Protein AF-A0A7V3ULQ0-F1 (afdb_monomer_lite)

Structure (mmCIF, N/CA/C/O backbone):
data_AF-A0A7V3ULQ0-F1
#
_entry.id   AF-A0A7V3ULQ0-F1
#
loop_
_atom_site.group_PDB
_atom_site.id
_atom_site.type_symbol
_atom_site.label_atom_id
_atom_site.label_alt_id
_atom_site.label_comp_id
_atom_site.label_asym_id
_atom_site.label_entity_id
_atom_site.label_seq_id
_atom_site.pdbx_PDB_ins_code
_atom_site.Cartn_x
_atom_site.Cartn_y
_atom_site.Cartn_z
_atom_site.occupancy
_atom_site.B_iso_or_equiv
_atom_site.auth_seq_id
_atom_site.auth_comp_id
_atom_site.auth_asym_id
_atom_site.auth_atom_id
_atom_site.pdbx_PDB_model_num
ATOM 1 N N . MET A 1 1 ? -22.396 -37.213 -26.597 1.00 70.00 1 MET A N 1
ATOM 2 C CA . MET A 1 1 ? -21.173 -36.827 -27.344 1.00 70.00 1 MET A CA 1
ATOM 3 C C . MET A 1 1 ? -21.006 -35.306 -27.493 1.00 70.00 1 MET A C 1
ATOM 5 O O . MET A 1 1 ? -19.914 -34.802 -27.279 1.00 70.00 1 MET A O 1
ATOM 9 N N . THR A 1 2 ? -22.071 -34.541 -27.754 1.00 86.88 2 THR A N 1
ATOM 10 C CA . THR A 1 2 ? -22.042 -33.071 -27.953 1.00 86.88 2 THR A CA 1
ATOM 11 C C . THR A 1 2 ? -21.558 -32.230 -26.757 1.00 86.88 2 THR A C 1
ATOM 13 O O . THR A 1 2 ? -20.916 -31.203 -26.966 1.00 86.88 2 THR A O 1
ATOM 16 N N . ARG A 1 3 ? -21.780 -32.658 -25.503 1.00 83.38 3 ARG A N 1
ATOM 17 C CA . ARG A 1 3 ? -21.328 -31.913 -24.302 1.00 83.38 3 ARG A CA 1
ATOM 18 C C . ARG A 1 3 ? -19.800 -31.800 -24.168 1.00 83.38 3 ARG A C 1
ATOM 20 O O . ARG A 1 3 ? -19.314 -30.768 -23.719 1.00 83.38 3 ARG A O 1
ATOM 27 N N . TRP A 1 4 ? -19.045 -32.816 -24.590 1.00 81.38 4 TRP A N 1
ATOM 28 C CA . TRP A 1 4 ? -17.578 -32.822 -24.478 1.00 81.38 4 TRP A CA 1
ATOM 29 C C . TRP A 1 4 ? -16.910 -31.843 -25.461 1.00 81.38 4 TRP A C 1
ATOM 31 O O . TRP A 1 4 ? -15.938 -31.175 -25.119 1.00 81.38 4 TRP A O 1
ATOM 41 N N . ILE A 1 5 ? -17.490 -31.674 -26.653 1.00 81.62 5 ILE A N 1
ATOM 42 C CA . ILE A 1 5 ? -16.985 -30.754 -27.685 1.00 81.62 5 ILE A CA 1
ATOM 43 C C . ILE A 1 5 ? -17.158 -29.287 -27.253 1.00 81.62 5 ILE A C 1
ATOM 45 O O . ILE A 1 5 ? -16.278 -28.458 -27.490 1.00 81.62 5 ILE A O 1
ATOM 49 N N . LEU A 1 6 ? -18.267 -28.959 -26.577 1.00 82.25 6 LEU A N 1
ATOM 50 C CA . LEU A 1 6 ? -18.514 -27.610 -26.054 1.00 82.25 6 LEU A CA 1
ATOM 51 C C . LEU A 1 6 ? -17.548 -27.240 -24.916 1.00 82.25 6 LEU A C 1
ATOM 53 O O . LEU A 1 6 ? -17.061 -26.109 -24.877 1.00 82.25 6 LEU A O 1
ATOM 57 N N . ALA A 1 7 ? -17.213 -28.192 -24.037 1.00 80.81 7 ALA A N 1
ATOM 58 C CA . ALA A 1 7 ? -16.252 -27.969 -22.957 1.00 80.81 7 ALA A CA 1
ATOM 59 C C . ALA A 1 7 ? -14.853 -27.621 -23.501 1.00 80.81 7 ALA A C 1
ATOM 61 O O . ALA A 1 7 ? -14.269 -26.618 -23.085 1.00 80.81 7 ALA A O 1
ATOM 62 N N . ILE A 1 8 ? -14.369 -28.369 -24.502 1.00 84.06 8 ILE A N 1
ATOM 63 C CA . ILE A 1 8 ? -13.069 -28.127 -25.152 1.00 84.06 8 ILE A CA 1
ATOM 64 C C . ILE A 1 8 ? -13.033 -26.752 -25.834 1.00 84.06 8 ILE A C 1
ATOM 66 O O . ILE A 1 8 ? -12.090 -25.989 -25.622 1.00 84.06 8 ILE A O 1
ATOM 70 N N . LYS A 1 9 ? -14.078 -26.388 -26.594 1.00 84.88 9 LYS A N 1
ATOM 71 C CA . LYS A 1 9 ? -14.150 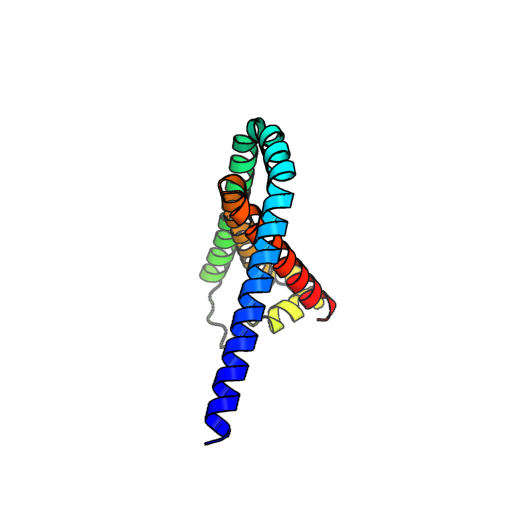-25.069 -27.248 1.00 84.88 9 LYS A CA 1
ATOM 72 C C . LYS A 1 9 ? -14.117 -23.924 -26.234 1.00 84.88 9 LYS A C 1
ATOM 74 O O . LYS A 1 9 ? -13.417 -22.940 -26.452 1.00 84.88 9 LYS A O 1
ATOM 79 N N . SER A 1 10 ? -14.825 -24.061 -25.110 1.00 84.00 10 SER A N 1
ATOM 80 C CA . SER A 1 10 ? -14.849 -23.025 -24.071 1.00 84.00 10 SER A CA 1
ATOM 81 C C . SER A 1 10 ? -13.490 -22.835 -23.381 1.00 84.00 10 SER A C 1
ATOM 83 O O . SER A 1 10 ? -13.095 -21.700 -23.118 1.00 84.00 10 SER A O 1
ATOM 85 N N . GLY A 1 11 ? -12.750 -23.923 -23.132 1.00 84.44 11 GLY A N 1
ATOM 86 C CA . GLY A 1 11 ? -11.399 -23.863 -22.572 1.00 84.44 11 GLY A CA 1
ATOM 87 C C . GLY A 1 11 ? -10.405 -23.227 -23.542 1.00 84.44 11 GLY A C 1
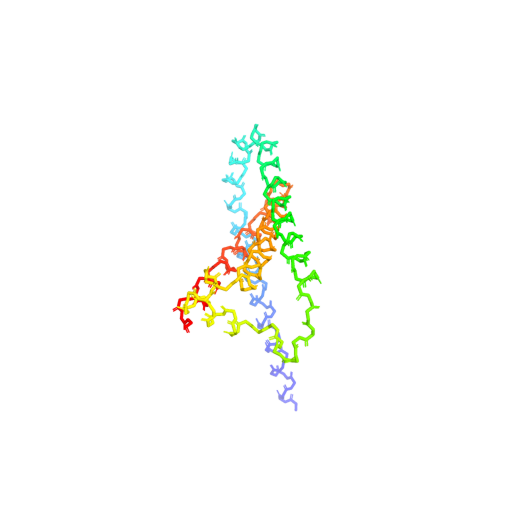ATOM 88 O O . GLY A 1 11 ? -9.623 -22.368 -23.144 1.00 84.44 11 GLY A O 1
ATOM 89 N N . PHE A 1 12 ? -10.498 -23.579 -24.828 1.00 89.62 12 PHE A N 1
ATOM 90 C CA . PHE A 1 12 ? -9.642 -23.016 -25.870 1.00 89.62 12 PHE A CA 1
ATOM 91 C C . PHE A 1 12 ? -9.841 -21.503 -26.029 1.00 89.62 12 PHE A C 1
ATOM 93 O O . PHE A 1 12 ? -8.866 -20.756 -26.038 1.00 89.62 12 PHE A O 1
ATOM 100 N N . ILE A 1 13 ? -11.093 -21.029 -26.062 1.00 89.12 13 ILE A N 1
ATOM 101 C CA . ILE A 1 13 ? -11.401 -19.592 -26.167 1.00 89.12 13 ILE A CA 1
ATOM 102 C C . ILE A 1 13 ? -10.833 -18.818 -24.969 1.00 89.12 13 ILE A C 1
ATOM 104 O O . ILE A 1 13 ? -10.182 -17.793 -25.160 1.00 89.12 13 ILE A O 1
ATOM 108 N N . LYS A 1 14 ? -11.013 -19.326 -23.742 1.00 86.25 14 LYS A N 1
ATOM 109 C CA . LYS A 1 14 ? -10.448 -18.700 -22.533 1.00 86.25 14 LYS A CA 1
ATOM 110 C C . LYS A 1 14 ? -8.918 -18.675 -22.559 1.00 86.25 14 LYS A C 1
ATOM 112 O O . LYS A 1 14 ? -8.325 -17.676 -22.162 1.00 86.25 14 LYS A O 1
ATOM 117 N N . GLY A 1 15 ? -8.286 -19.744 -23.049 1.00 89.12 15 GLY A N 1
ATOM 118 C CA . GLY A 1 15 ? -6.832 -19.824 -23.201 1.00 89.12 15 GLY A CA 1
ATOM 119 C C . GLY A 1 15 ? -6.287 -18.784 -24.182 1.00 89.12 15 GLY A C 1
ATOM 120 O O . GLY A 1 15 ? -5.353 -18.057 -23.851 1.00 89.12 15 GLY A O 1
ATOM 121 N N . VAL A 1 16 ? -6.915 -18.650 -25.354 1.00 92.19 16 VAL A N 1
ATOM 122 C CA . VAL A 1 16 ? -6.540 -17.634 -26.351 1.00 92.19 16 VAL A CA 1
ATOM 123 C C . VAL A 1 16 ? -6.741 -16.222 -25.795 1.00 92.19 16 VAL A C 1
ATOM 125 O O . VAL A 1 16 ? -5.848 -15.390 -25.924 1.00 92.19 16 VAL A O 1
ATOM 128 N N . GLN A 1 17 ? -7.857 -15.956 -25.106 1.00 86.12 17 GLN A N 1
ATOM 129 C CA . GLN A 1 17 ? -8.099 -14.658 -24.465 1.00 86.12 17 GLN A CA 1
ATOM 130 C C . GLN A 1 17 ? -7.023 -14.319 -23.425 1.00 86.12 17 GLN A C 1
ATOM 132 O O . GLN A 1 17 ? -6.465 -13.222 -23.461 1.00 86.12 17 GLN A O 1
ATOM 137 N N . ALA A 1 18 ? -6.676 -15.261 -22.545 1.00 84.56 18 ALA A N 1
ATOM 138 C CA . ALA A 1 18 ? -5.628 -15.057 -21.548 1.00 84.56 18 ALA A CA 1
ATOM 139 C C . ALA A 1 18 ? -4.267 -14.751 -22.198 1.00 84.56 18 ALA A C 1
ATOM 141 O O . ALA A 1 18 ? -3.577 -13.832 -21.762 1.00 84.56 18 ALA A O 1
ATOM 142 N N . LEU A 1 19 ? -3.916 -15.458 -23.279 1.00 89.44 19 LEU A N 1
ATOM 143 C CA . LEU A 1 19 ? -2.690 -15.206 -24.041 1.00 89.44 19 LEU A CA 1
ATOM 144 C C . LEU A 1 19 ? -2.691 -13.827 -24.709 1.00 89.44 19 LEU A C 1
ATOM 146 O O . LEU A 1 19 ? -1.689 -13.121 -24.637 1.00 89.44 19 LEU A O 1
ATOM 150 N N . THR A 1 20 ? -3.807 -13.409 -25.314 1.00 89.50 20 THR A N 1
ATOM 151 C CA . THR A 1 20 ? -3.904 -12.073 -25.926 1.00 89.50 20 THR A CA 1
ATOM 152 C C . THR A 1 20 ? -3.792 -10.955 -24.893 1.00 89.50 20 THR A C 1
ATOM 154 O O . THR A 1 20 ? -3.065 -9.992 -25.121 1.00 89.50 20 THR A O 1
ATOM 157 N N . LEU A 1 21 ? -4.439 -11.098 -23.732 1.00 84.38 21 LEU A N 1
ATOM 158 C CA . LEU A 1 21 ? -4.341 -10.123 -22.644 1.00 84.38 21 LEU A CA 1
ATOM 159 C C . LEU A 1 21 ? -2.919 -10.052 -22.089 1.00 84.38 21 LEU A C 1
ATOM 161 O O . LEU A 1 21 ? -2.412 -8.958 -21.857 1.00 84.38 21 LEU A O 1
ATOM 165 N N . LEU A 1 22 ? -2.259 -11.201 -21.932 1.00 85.25 22 LEU A N 1
ATOM 166 C CA . LEU A 1 22 ? -0.865 -11.257 -21.508 1.00 85.25 22 LEU A CA 1
ATOM 167 C C . LEU A 1 22 ? 0.058 -10.570 -22.525 1.00 85.25 22 LEU A C 1
ATOM 169 O O . LEU A 1 22 ? 0.906 -9.778 -22.130 1.00 85.25 22 LEU A O 1
ATOM 173 N N . ALA A 1 23 ? -0.122 -10.816 -23.824 1.00 88.00 23 ALA A N 1
ATOM 174 C CA . ALA A 1 23 ? 0.681 -10.185 -24.872 1.00 88.00 23 ALA A CA 1
ATOM 175 C C . ALA A 1 23 ? 0.495 -8.658 -24.915 1.00 88.00 23 ALA A C 1
ATOM 177 O O . ALA A 1 23 ? 1.477 -7.916 -24.988 1.00 88.00 23 ALA A O 1
ATOM 178 N N . VAL A 1 24 ? -0.749 -8.176 -24.812 1.00 88.50 24 VAL A N 1
ATOM 179 C CA . VAL A 1 24 ? -1.049 -6.737 -24.716 1.00 88.50 24 VAL A CA 1
ATOM 180 C C . VAL A 1 24 ? -0.420 -6.139 -23.459 1.00 88.50 24 VAL A C 1
ATOM 182 O O . VAL A 1 24 ? 0.215 -5.090 -23.537 1.00 88.50 24 VAL A O 1
ATOM 185 N N . PHE A 1 25 ? -0.531 -6.822 -22.316 1.00 82.94 25 PHE A N 1
ATOM 186 C CA . PHE A 1 25 ? 0.080 -6.383 -21.064 1.00 82.94 25 PHE A CA 1
ATOM 187 C C . PHE A 1 25 ? 1.605 -6.274 -21.182 1.00 82.94 25 PHE A C 1
ATOM 189 O O . PHE A 1 25 ? 2.169 -5.242 -20.831 1.00 82.94 25 PHE A O 1
ATOM 196 N N . LEU A 1 26 ? 2.274 -7.287 -21.738 1.00 82.69 26 LEU A N 1
ATOM 197 C CA . LEU A 1 26 ? 3.724 -7.263 -21.951 1.00 82.69 26 LEU A CA 1
ATOM 198 C C . LEU A 1 26 ? 4.147 -6.152 -22.919 1.00 82.69 26 LEU A C 1
ATOM 200 O O . LEU A 1 26 ? 5.159 -5.495 -22.690 1.00 82.69 26 LEU A O 1
ATOM 204 N N . THR A 1 27 ? 3.348 -5.891 -23.956 1.00 84.56 27 THR A N 1
ATOM 205 C CA . THR A 1 27 ? 3.607 -4.799 -24.905 1.00 84.56 27 THR A CA 1
ATOM 206 C C . THR A 1 27 ? 3.490 -3.439 -24.213 1.00 84.56 27 THR A C 1
ATOM 208 O O . THR A 1 27 ? 4.384 -2.604 -24.342 1.00 84.56 27 THR A O 1
ATOM 211 N N . LEU A 1 28 ? 2.447 -3.231 -23.403 1.00 81.19 28 LEU A N 1
ATOM 212 C CA . LEU A 1 28 ? 2.285 -2.018 -22.596 1.00 81.19 28 LEU A CA 1
ATOM 213 C C . 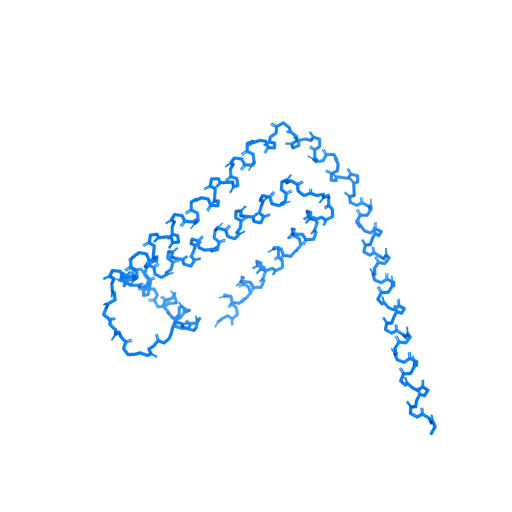LEU A 1 28 ? 3.437 -1.830 -21.603 1.00 81.19 28 LEU A C 1
ATOM 215 O O . LEU A 1 28 ? 3.960 -0.726 -21.479 1.00 81.19 28 LEU A O 1
ATOM 219 N N . VAL A 1 29 ? 3.874 -2.904 -20.937 1.00 80.50 29 VAL A N 1
ATOM 220 C CA . VAL A 1 29 ? 5.039 -2.870 -20.040 1.00 80.50 29 VAL A CA 1
ATOM 221 C C . VAL A 1 29 ? 6.299 -2.469 -20.809 1.00 80.50 29 VAL A C 1
ATOM 223 O O . VAL A 1 29 ? 7.019 -1.581 -20.363 1.00 80.50 29 VAL A O 1
ATOM 226 N N . SER A 1 30 ? 6.525 -3.036 -21.996 1.00 82.06 30 SER A N 1
ATOM 227 C CA . SER A 1 30 ? 7.691 -2.694 -22.820 1.00 82.06 30 SER A CA 1
ATOM 228 C C . SER A 1 30 ? 7.671 -1.246 -23.330 1.00 82.06 30 SER A C 1
ATOM 230 O O . SER A 1 30 ? 8.721 -0.618 -23.432 1.00 82.06 30 SER A O 1
ATOM 232 N N . MET A 1 31 ? 6.488 -0.671 -23.587 1.00 86.88 31 MET A N 1
ATOM 233 C CA . MET A 1 31 ? 6.353 0.753 -23.923 1.00 86.88 31 MET A CA 1
ATOM 234 C C . MET A 1 31 ? 6.696 1.664 -22.738 1.00 86.88 31 MET A C 1
ATOM 236 O O . MET A 1 31 ? 7.200 2.769 -22.931 1.00 86.88 31 MET A O 1
ATOM 240 N N . LEU A 1 32 ? 6.441 1.201 -21.512 1.00 85.31 32 LEU A N 1
ATOM 241 C CA . LEU A 1 32 ? 6.738 1.939 -20.286 1.00 85.31 32 LEU A CA 1
ATOM 242 C C . LEU A 1 32 ? 8.207 1.820 -19.855 1.00 85.31 32 LEU A C 1
ATOM 244 O O . LEU A 1 32 ? 8.669 2.661 -19.086 1.00 85.31 32 LEU A O 1
ATOM 248 N N . ASP A 1 33 ? 8.964 0.843 -20.363 1.00 85.12 33 ASP A N 1
ATOM 249 C CA . ASP A 1 33 ? 10.365 0.641 -19.970 1.00 85.12 33 ASP A CA 1
ATOM 250 C C . ASP A 1 33 ? 11.252 1.858 -20.264 1.00 85.12 33 ASP A C 1
ATOM 252 O O . ASP A 1 33 ? 12.115 2.194 -19.453 1.00 85.12 33 ASP A O 1
ATOM 256 N N . GLY A 1 34 ? 11.044 2.539 -21.396 1.00 89.81 34 GLY A N 1
ATOM 257 C CA . GLY A 1 34 ? 11.806 3.740 -21.760 1.00 89.81 34 GLY A CA 1
ATOM 258 C C . GLY A 1 34 ? 11.649 4.862 -20.724 1.00 89.81 34 GLY A C 1
ATOM 259 O O . GLY A 1 34 ? 12.632 5.215 -20.067 1.00 89.81 34 GLY A O 1
ATOM 260 N N . PRO A 1 35 ? 10.419 5.367 -20.509 1.00 88.75 35 PRO A N 1
ATOM 261 C CA . PRO A 1 35 ? 10.140 6.382 -19.495 1.00 88.75 35 PRO A CA 1
ATOM 262 C C . PRO A 1 35 ? 10.576 5.975 -18.082 1.00 88.75 35 PRO A C 1
ATOM 264 O O . PRO A 1 35 ? 11.105 6.797 -17.337 1.00 88.75 35 PRO A O 1
ATOM 267 N N . ILE A 1 36 ? 10.392 4.702 -17.700 1.00 84.56 36 ILE A N 1
ATOM 268 C CA . ILE A 1 36 ? 10.791 4.214 -16.370 1.00 84.56 36 ILE A CA 1
ATOM 269 C C . ILE A 1 36 ? 12.308 4.271 -16.193 1.00 84.56 36 ILE A C 1
ATOM 271 O O . ILE A 1 36 ? 12.772 4.678 -15.129 1.00 84.56 36 ILE A O 1
ATOM 275 N N . ARG A 1 37 ? 13.088 3.889 -17.210 1.00 86.00 37 ARG A N 1
ATOM 276 C CA . ARG A 1 37 ? 14.556 3.961 -17.150 1.00 86.00 37 ARG A CA 1
ATOM 277 C C . ARG A 1 37 ? 15.052 5.397 -17.051 1.00 86.00 37 ARG A C 1
ATOM 279 O O . ARG A 1 37 ? 16.012 5.654 -16.330 1.00 86.00 37 ARG A O 1
ATOM 286 N N . GLU A 1 38 ? 14.397 6.323 -17.742 1.00 90.44 38 GLU A N 1
ATOM 287 C CA . GLU A 1 38 ? 14.719 7.746 -17.658 1.00 90.44 38 GLU A CA 1
ATOM 288 C C . GLU A 1 38 ? 14.467 8.278 -16.237 1.00 90.44 38 GLU A C 1
ATOM 290 O O . GLU A 1 38 ? 15.373 8.823 -15.603 1.00 90.44 38 GLU A O 1
ATOM 295 N N . LEU A 1 39 ? 13.283 8.001 -15.679 1.00 86.62 39 LEU A N 1
ATOM 296 C CA . LEU A 1 39 ? 12.940 8.288 -14.281 1.00 86.62 39 LEU A CA 1
ATOM 297 C C . LEU A 1 39 ? 13.927 7.655 -13.294 1.00 86.62 39 LEU A C 1
ATOM 299 O O . LEU A 1 39 ? 14.324 8.295 -12.322 1.00 86.62 39 LEU A O 1
ATOM 303 N N . GLU A 1 40 ? 14.345 6.414 -13.529 1.00 86.25 40 GLU A N 1
ATOM 304 C CA . GLU A 1 40 ? 15.318 5.721 -12.686 1.00 86.25 40 GLU A CA 1
ATOM 305 C C . GLU A 1 40 ? 16.690 6.401 -12.718 1.00 86.25 40 GLU A C 1
ATOM 307 O O . GLU A 1 40 ? 17.322 6.535 -11.670 1.00 86.25 40 GLU A O 1
ATOM 312 N N . GLY A 1 41 ? 17.110 6.914 -13.877 1.00 90.38 41 GLY A N 1
ATOM 313 C CA . GLY A 1 41 ? 18.297 7.757 -14.007 1.00 90.38 41 GLY A CA 1
ATOM 314 C C . GLY A 1 41 ? 18.225 9.008 -13.128 1.00 90.38 41 GLY A C 1
ATOM 315 O O . GLY A 1 41 ? 19.170 9.290 -12.387 1.00 90.38 41 GLY A O 1
ATOM 316 N N . TYR A 1 42 ? 17.084 9.704 -13.134 1.00 90.31 42 TYR A N 1
ATOM 317 C CA . TYR A 1 42 ? 16.844 10.880 -12.287 1.00 90.31 42 TYR A CA 1
ATOM 318 C C . TYR A 1 42 ? 16.741 10.547 -10.792 1.00 90.31 42 TYR A C 1
ATOM 320 O O . TYR A 1 42 ? 17.173 11.330 -9.945 1.00 90.31 42 TYR A O 1
ATOM 328 N N . LEU A 1 43 ? 16.178 9.387 -10.450 1.00 88.88 43 LEU A N 1
ATOM 329 C CA . LEU A 1 43 ? 15.961 8.955 -9.068 1.00 88.88 43 LEU A CA 1
ATOM 330 C C . LEU A 1 43 ? 17.205 8.337 -8.429 1.00 88.88 43 LEU A C 1
ATOM 332 O O . LEU A 1 43 ? 17.314 8.353 -7.204 1.00 88.88 43 LEU A O 1
ATOM 336 N N . LYS A 1 44 ? 18.154 7.825 -9.221 1.00 90.31 44 LYS A N 1
ATOM 337 C CA . LYS A 1 44 ? 19.384 7.172 -8.746 1.00 90.31 44 LYS A CA 1
ATOM 338 C C . LYS A 1 44 ? 20.133 7.947 -7.647 1.00 90.31 44 LYS A C 1
ATOM 340 O O . LYS A 1 44 ? 20.414 7.339 -6.615 1.00 90.31 44 LYS A O 1
ATOM 345 N N . PRO A 1 45 ? 20.410 9.264 -7.766 1.00 94.44 45 PRO A N 1
ATOM 346 C CA . PRO A 1 45 ? 21.074 10.011 -6.690 1.00 94.44 45 PRO A CA 1
ATOM 347 C C . PRO A 1 45 ? 20.229 10.134 -5.410 1.00 94.44 45 PRO A C 1
ATOM 349 O O . PRO A 1 45 ? 20.773 10.325 -4.323 1.00 94.44 45 PRO A O 1
ATOM 352 N N . TYR A 1 46 ? 18.905 10.000 -5.511 1.00 92.00 46 TYR A N 1
ATOM 353 C CA . TYR A 1 46 ? 17.977 10.085 -4.384 1.00 92.00 46 TYR A CA 1
ATOM 354 C C . TYR A 1 46 ? 17.581 8.719 -3.816 1.00 92.00 46 TYR A C 1
ATOM 356 O O . TYR A 1 46 ? 16.954 8.685 -2.758 1.00 92.00 46 TYR A O 1
ATOM 364 N N . GLN A 1 47 ? 17.958 7.601 -4.449 1.00 88.88 47 GLN A N 1
ATOM 365 C CA . GLN A 1 47 ? 17.550 6.254 -4.029 1.00 88.88 47 GLN A CA 1
ATOM 366 C C . GLN A 1 47 ? 17.869 5.975 -2.561 1.00 88.88 47 GLN A C 1
ATOM 368 O O . GLN A 1 47 ? 17.007 5.478 -1.844 1.00 88.88 47 GLN A O 1
ATOM 373 N N . LEU A 1 48 ? 19.058 6.352 -2.081 1.00 90.50 48 LEU A N 1
ATOM 374 C CA . LEU A 1 48 ? 19.430 6.144 -0.678 1.00 90.50 48 LEU A CA 1
ATOM 375 C C . LEU A 1 48 ? 18.546 6.959 0.281 1.00 90.50 48 LEU A C 1
ATOM 377 O O . LEU A 1 48 ? 18.140 6.457 1.326 1.00 90.50 48 LEU A O 1
ATOM 381 N N . ARG A 1 49 ? 18.203 8.203 -0.085 1.00 92.56 49 ARG A N 1
ATOM 382 C CA . ARG A 1 49 ? 17.303 9.053 0.714 1.00 92.56 49 ARG A CA 1
ATOM 383 C C . ARG A 1 49 ? 15.871 8.529 0.696 1.00 92.56 49 ARG A C 1
ATOM 385 O O . ARG A 1 49 ? 15.218 8.528 1.733 1.00 92.56 49 ARG A O 1
ATOM 392 N N . LEU A 1 50 ? 15.398 8.055 -0.454 1.00 89.38 50 LEU A N 1
ATOM 393 C CA . LEU A 1 50 ? 14.079 7.439 -0.598 1.00 89.38 50 LEU A CA 1
ATOM 394 C C . LEU A 1 50 ? 13.989 6.128 0.187 1.00 89.38 50 LEU A C 1
ATOM 396 O O . LEU A 1 50 ? 13.003 5.893 0.882 1.00 89.38 50 LEU A O 1
ATOM 400 N N . LEU A 1 51 ? 15.036 5.303 0.150 1.00 89.75 51 LEU A N 1
ATOM 401 C CA . LEU A 1 51 ? 15.115 4.084 0.948 1.00 89.75 51 LEU A CA 1
ATOM 402 C C . LEU A 1 51 ? 15.126 4.409 2.448 1.00 89.75 51 LEU A C 1
ATOM 404 O O . LEU A 1 51 ? 14.376 3.817 3.216 1.00 89.75 51 LEU A O 1
ATOM 408 N N . GLY A 1 52 ? 15.910 5.406 2.863 1.00 89.00 52 GLY A N 1
ATOM 409 C CA . GLY A 1 52 ? 15.894 5.898 4.241 1.00 89.00 52 GLY A CA 1
ATOM 410 C C . GLY A 1 52 ? 14.508 6.389 4.668 1.00 89.00 52 GLY A C 1
ATOM 411 O O . GLY A 1 52 ? 14.035 6.029 5.742 1.00 89.00 52 GLY A O 1
ATOM 412 N N . GLY A 1 53 ? 13.822 7.150 3.811 1.00 90.38 53 GLY A N 1
ATOM 413 C CA . GLY A 1 53 ? 12.468 7.642 4.068 1.00 90.38 53 GLY A CA 1
ATOM 414 C C . GLY A 1 53 ? 11.426 6.526 4.177 1.00 90.38 53 GLY A C 1
ATOM 415 O O . GLY A 1 53 ? 10.607 6.539 5.092 1.00 90.38 53 GLY A O 1
ATOM 416 N N . THR A 1 54 ? 11.478 5.528 3.292 1.00 86.62 54 THR A N 1
ATOM 417 C CA . THR A 1 54 ? 10.565 4.368 3.325 1.00 86.62 54 THR A CA 1
ATOM 418 C C . THR A 1 54 ? 10.802 3.487 4.549 1.00 86.62 54 THR A C 1
ATOM 420 O O . THR A 1 54 ? 9.839 3.096 5.209 1.00 86.62 54 THR A O 1
ATOM 423 N N . LEU A 1 55 ? 12.062 3.254 4.928 1.00 88.12 55 LEU A N 1
ATOM 424 C CA . LEU A 1 55 ? 12.413 2.558 6.168 1.00 88.12 55 LEU A CA 1
ATOM 425 C C . LEU A 1 55 ? 11.971 3.337 7.409 1.00 88.12 55 LEU A C 1
ATOM 427 O O . LEU A 1 55 ? 11.416 2.742 8.330 1.00 88.12 55 LEU A O 1
ATOM 431 N N . ALA A 1 56 ? 12.157 4.659 7.428 1.00 90.12 56 ALA A N 1
ATOM 432 C CA . ALA A 1 56 ? 11.684 5.506 8.519 1.00 90.12 56 ALA A CA 1
ATOM 433 C C . ALA A 1 56 ? 10.153 5.457 8.644 1.00 90.12 56 ALA A C 1
ATOM 435 O O . ALA A 1 56 ? 9.629 5.322 9.746 1.00 90.12 56 ALA A O 1
ATOM 436 N N . MET A 1 57 ? 9.432 5.492 7.521 1.00 88.06 57 MET A N 1
ATOM 437 C CA . MET A 1 57 ? 7.974 5.374 7.485 1.00 88.06 57 MET A CA 1
ATOM 438 C C . MET A 1 57 ? 7.496 3.997 7.965 1.00 88.06 57 MET A C 1
ATOM 440 O O . MET A 1 57 ? 6.568 3.919 8.770 1.00 88.06 57 MET A O 1
ATOM 444 N N . ALA A 1 58 ? 8.156 2.916 7.535 1.00 84.69 58 ALA A N 1
ATOM 445 C CA . ALA A 1 58 ? 7.874 1.563 8.010 1.00 84.69 58 ALA A CA 1
ATOM 446 C C . ALA A 1 58 ? 8.131 1.431 9.520 1.00 84.69 58 ALA A C 1
ATOM 448 O O . ALA A 1 58 ? 7.287 0.903 10.244 1.00 84.69 58 ALA A O 1
ATOM 449 N N . GLY A 1 59 ? 9.259 1.961 10.001 1.00 89.00 59 GLY A N 1
ATOM 450 C CA . GLY A 1 59 ? 9.616 1.985 11.418 1.00 89.00 59 GLY A CA 1
ATOM 451 C C . GLY A 1 59 ? 8.629 2.793 12.259 1.00 89.00 59 GLY A C 1
ATOM 452 O O . GLY A 1 59 ? 8.223 2.343 13.328 1.00 89.00 59 GLY A O 1
ATOM 453 N N . LEU A 1 60 ? 8.169 3.941 11.757 1.00 91.50 60 LEU A N 1
ATOM 454 C CA . LEU A 1 60 ? 7.144 4.751 12.414 1.00 91.50 60 LEU A CA 1
ATOM 455 C C . LEU A 1 60 ? 5.801 4.013 12.467 1.00 91.50 60 LEU A C 1
ATOM 457 O O . LEU A 1 60 ? 5.156 3.988 13.513 1.00 91.50 60 LEU A O 1
ATOM 461 N N . GLY A 1 61 ? 5.405 3.354 11.375 1.00 87.44 61 GLY A N 1
ATOM 462 C CA . GLY A 1 61 ? 4.203 2.518 11.341 1.00 87.44 61 GLY A CA 1
ATOM 463 C C . GLY A 1 61 ? 4.268 1.382 12.359 1.00 87.44 61 GLY A C 1
ATOM 464 O O . GLY A 1 61 ? 3.325 1.172 13.122 1.00 87.44 61 GLY A O 1
ATOM 465 N N 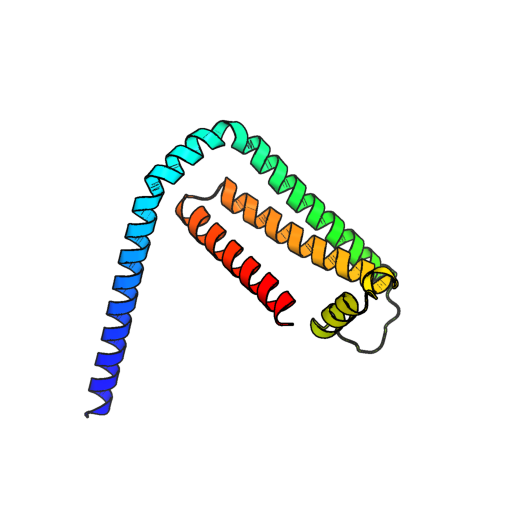. PHE A 1 62 ? 5.419 0.714 12.439 1.00 88.38 62 PHE A N 1
ATOM 466 C CA . PHE A 1 62 ? 5.682 -0.321 13.431 1.00 88.38 62 PHE A CA 1
ATOM 467 C C . PHE A 1 62 ? 5.602 0.218 14.866 1.00 88.38 62 PHE A C 1
ATOM 469 O O . PHE A 1 62 ? 4.926 -0.381 15.701 1.00 88.38 62 PHE A O 1
ATOM 476 N N . ALA A 1 63 ? 6.225 1.363 15.156 1.00 91.25 63 ALA A N 1
ATOM 477 C CA . ALA A 1 63 ? 6.191 1.978 16.482 1.00 91.25 63 ALA A CA 1
ATOM 478 C C . ALA A 1 63 ? 4.759 2.335 16.917 1.00 91.25 63 ALA A C 1
ATOM 480 O O . ALA A 1 63 ? 4.348 1.971 18.018 1.00 91.25 63 ALA A O 1
ATOM 481 N N . LEU A 1 64 ? 3.968 2.956 16.033 1.00 89.44 64 LEU A N 1
ATOM 482 C CA . LEU A 1 64 ? 2.554 3.266 16.290 1.00 89.44 64 LEU A CA 1
ATOM 483 C C . LEU A 1 64 ? 1.715 2.001 16.506 1.00 89.44 64 LEU A C 1
ATOM 485 O O . LEU A 1 64 ? 0.849 1.954 17.386 1.00 89.44 64 LEU A O 1
ATOM 489 N N . MET A 1 65 ? 1.974 0.958 15.713 1.00 89.69 65 MET A N 1
ATOM 490 C CA . MET A 1 65 ? 1.309 -0.330 15.874 1.00 89.69 65 MET A CA 1
ATOM 491 C C . MET A 1 65 ? 1.624 -0.926 17.250 1.00 89.69 65 MET A C 1
ATOM 493 O O . MET A 1 65 ? 0.702 -1.307 17.974 1.00 89.69 65 MET A O 1
ATOM 497 N N . MET A 1 66 ? 2.901 -0.945 17.639 1.00 90.62 66 MET A N 1
ATOM 498 C CA . MET A 1 66 ? 3.357 -1.466 18.927 1.00 90.62 66 MET A CA 1
ATOM 499 C C . MET A 1 66 ? 2.797 -0.676 20.110 1.00 90.62 66 MET A C 1
ATOM 501 O O . MET A 1 66 ? 2.338 -1.291 21.070 1.00 90.62 66 MET A O 1
ATOM 505 N N . GLU A 1 67 ? 2.754 0.655 20.035 1.00 90.00 67 GLU A N 1
ATOM 506 C CA . GLU A 1 67 ? 2.162 1.507 21.073 1.00 90.00 67 GLU A CA 1
ATOM 507 C C . GLU A 1 67 ? 0.686 1.157 21.308 1.00 90.00 67 GLU A C 1
ATOM 509 O O . GLU A 1 67 ? 0.249 0.938 22.442 1.00 90.00 67 GLU A O 1
ATOM 514 N N . GLY A 1 68 ? -0.095 1.035 20.233 1.00 85.25 68 GLY A N 1
ATOM 515 C CA . GLY A 1 68 ? -1.504 0.691 20.356 1.00 85.25 68 GLY A CA 1
ATOM 516 C C . GLY A 1 68 ? -1.733 -0.761 20.808 1.00 85.25 68 GLY A C 1
ATOM 517 O O . GLY A 1 68 ? -2.637 -1.009 21.608 1.00 85.25 68 GLY A O 1
ATOM 518 N N . VAL A 1 69 ? -0.887 -1.711 20.384 1.00 85.00 69 VAL A N 1
ATOM 519 C CA . VAL A 1 69 ? -0.921 -3.111 20.851 1.00 85.00 69 VAL A CA 1
ATOM 520 C C . VAL A 1 69 ? -0.601 -3.201 22.344 1.00 85.00 69 VAL A C 1
ATOM 522 O O . VAL A 1 69 ? -1.381 -3.790 23.092 1.00 85.00 69 VAL A O 1
ATOM 525 N N . LEU A 1 70 ? 0.481 -2.571 22.808 1.00 86.81 70 LEU A N 1
ATOM 526 C CA . LEU A 1 70 ? 0.827 -2.478 24.232 1.00 86.81 70 LEU A CA 1
ATOM 527 C C . LEU A 1 70 ? -0.317 -1.845 25.029 1.00 86.81 70 LEU A C 1
ATOM 529 O O . LEU A 1 70 ? -0.740 -2.375 26.056 1.00 86.81 70 LEU A O 1
ATOM 533 N N . GLY A 1 71 ? -0.891 -0.761 24.506 1.00 82.69 71 GLY A N 1
ATOM 534 C CA . GLY A 1 71 ? -2.043 -0.096 25.101 1.00 82.69 71 GLY A CA 1
ATOM 535 C C . GLY A 1 71 ? -3.291 -0.980 25.195 1.00 82.69 71 GLY A C 1
ATOM 536 O O . GLY A 1 71 ? -4.084 -0.786 26.119 1.00 82.69 71 GLY A O 1
ATOM 537 N N . LEU A 1 72 ? -3.478 -1.936 24.281 1.00 81.56 72 LEU A N 1
ATOM 538 C CA . LEU A 1 72 ? -4.557 -2.929 24.324 1.00 81.56 72 LEU A CA 1
ATOM 539 C C . LEU A 1 72 ? -4.260 -4.067 25.307 1.00 81.56 72 LEU A C 1
ATOM 541 O O . LEU A 1 72 ? -5.172 -4.502 26.008 1.00 81.56 72 LEU A O 1
ATOM 545 N N . PHE A 1 73 ? -3.008 -4.526 25.385 1.00 82.31 73 PHE A N 1
ATOM 546 C CA . PHE A 1 73 ? -2.589 -5.554 26.341 1.00 82.31 73 PHE A CA 1
ATOM 547 C C . PHE A 1 73 ? -2.701 -5.066 27.787 1.00 82.31 73 PHE A C 1
ATOM 549 O O . PHE A 1 73 ? -3.275 -5.768 28.616 1.00 82.31 73 PHE A O 1
ATOM 556 N N . ILE A 1 74 ? -2.243 -3.844 28.075 1.00 84.06 74 ILE A N 1
ATOM 557 C CA . ILE A 1 74 ? -2.325 -3.239 29.415 1.00 84.06 74 ILE A CA 1
ATOM 558 C C . ILE A 1 74 ? -3.785 -2.948 29.801 1.00 84.06 74 ILE A C 1
ATOM 560 O O . ILE A 1 74 ? -4.165 -3.080 30.960 1.00 84.06 74 ILE A O 1
ATOM 564 N N . ALA A 1 75 ? -4.636 -2.589 28.833 1.00 73.50 75 ALA A N 1
ATOM 565 C CA . ALA A 1 75 ? -6.044 -2.270 29.078 1.00 73.50 75 ALA A CA 1
ATOM 566 C C . ALA A 1 75 ? -6.976 -3.497 29.149 1.00 73.50 75 ALA A C 1
ATOM 568 O O . ALA A 1 75 ? -8.196 -3.318 29.212 1.00 73.50 75 ALA A O 1
ATOM 569 N N . ARG A 1 76 ? -6.457 -4.736 29.130 1.00 66.38 76 ARG A N 1
ATOM 570 C CA . ARG A 1 76 ? -7.288 -5.948 29.214 1.00 66.38 76 ARG A CA 1
ATOM 571 C C . ARG A 1 76 ? -7.985 -6.057 30.577 1.00 66.38 76 ARG A C 1
ATOM 573 O O . ARG A 1 76 ? -7.519 -6.732 31.486 1.00 66.38 76 ARG A O 1
ATOM 580 N N . ARG A 1 77 ? -9.196 -5.505 30.664 1.00 63.50 77 ARG A N 1
ATOM 581 C CA . ARG A 1 77 ? -10.308 -6.219 31.301 1.00 63.50 77 ARG A CA 1
ATOM 582 C C . ARG A 1 77 ? -10.990 -7.065 30.220 1.00 63.50 77 ARG A C 1
ATOM 584 O O . ARG A 1 77 ? -11.214 -6.542 29.127 1.00 63.50 77 ARG A O 1
ATOM 591 N N . PRO A 1 78 ? -11.298 -8.349 30.466 1.00 56.22 78 PRO A N 1
ATOM 592 C CA . PRO A 1 78 ? -12.015 -9.187 29.511 1.00 56.22 78 PRO A CA 1
ATOM 593 C C . PRO A 1 78 ? -13.442 -8.648 29.335 1.00 56.22 78 PRO A C 1
ATOM 595 O O . PRO A 1 78 ? -14.364 -9.011 30.058 1.00 56.22 78 PRO A O 1
ATOM 598 N N . SER A 1 79 ? -13.620 -7.728 28.389 1.00 58.97 79 SER A N 1
ATOM 599 C CA . SER A 1 79 ? -14.934 -7.348 27.876 1.00 58.97 79 SER A CA 1
ATOM 600 C C . SER A 1 79 ? -15.482 -8.563 27.127 1.00 58.97 79 SER A C 1
ATOM 602 O O . SER A 1 79 ? -14.851 -9.065 26.194 1.00 58.97 79 SER A O 1
ATOM 604 N N . LYS A 1 80 ? -16.618 -9.094 27.598 1.00 59.41 80 LYS A N 1
ATOM 605 C CA . LYS A 1 80 ? -17.324 -10.204 26.954 1.00 59.41 80 LYS A CA 1
ATOM 606 C C . LYS A 1 80 ? -17.688 -9.801 25.516 1.00 59.41 80 LYS A C 1
ATOM 608 O O . LYS A 1 80 ? -18.549 -8.962 25.295 1.00 59.41 80 LYS A O 1
ATOM 613 N N . SER A 1 81 ? -16.993 -10.428 24.571 1.00 55.31 81 SER A N 1
ATOM 614 C CA . SER A 1 81 ? -17.471 -10.840 23.245 1.00 55.31 81 SER A CA 1
ATOM 615 C C . SER A 1 81 ? -17.903 -9.815 22.190 1.00 55.31 81 SER A C 1
ATOM 617 O O . SER A 1 81 ? -18.400 -10.250 21.154 1.00 55.31 81 SER A O 1
ATOM 619 N N . GLU A 1 82 ? -17.650 -8.515 22.319 1.00 64.88 82 GLU A N 1
ATOM 620 C CA . GLU A 1 82 ? -17.674 -7.666 21.117 1.00 64.88 82 GLU A CA 1
ATOM 621 C C . GLU A 1 82 ? -16.347 -7.812 20.369 1.00 64.88 82 GLU A C 1
ATOM 623 O O . GLU A 1 82 ? -15.369 -7.097 20.609 1.00 64.88 82 GLU A O 1
ATOM 628 N N . GLY A 1 83 ? -16.301 -8.815 19.486 1.00 71.94 83 GLY A N 1
ATOM 629 C CA . GLY A 1 83 ? -15.203 -9.002 18.547 1.00 71.94 83 GLY A CA 1
ATOM 630 C C . GLY A 1 83 ? -14.914 -7.698 17.804 1.00 71.94 83 GLY A C 1
ATOM 631 O O . GLY A 1 83 ? -15.819 -6.926 17.490 1.00 71.94 83 GLY A O 1
ATOM 632 N N . PHE A 1 84 ? -13.639 -7.427 17.540 1.00 76.56 84 PHE A N 1
ATOM 633 C CA . PHE A 1 84 ? -13.245 -6.283 16.728 1.00 76.56 84 PHE A CA 1
ATOM 634 C C . PHE A 1 84 ? -13.804 -6.468 15.311 1.00 76.56 84 PHE A C 1
ATOM 636 O O . PHE A 1 84 ? -13.247 -7.209 14.505 1.00 76.56 84 PHE A O 1
ATOM 643 N N . THR A 1 85 ? -14.940 -5.832 15.026 1.00 87.12 85 THR A N 1
ATOM 644 C CA . THR A 1 85 ? -15.567 -5.849 13.706 1.00 87.12 85 THR A CA 1
ATOM 645 C C . THR A 1 85 ? -15.275 -4.547 12.972 1.00 87.12 85 THR A C 1
ATOM 647 O O . THR A 1 85 ? -15.257 -3.456 13.551 1.00 87.12 85 THR A O 1
ATOM 650 N N . VAL A 1 86 ? -15.090 -4.650 11.655 1.00 84.12 86 VAL A N 1
ATOM 651 C CA . VAL A 1 86 ? -14.923 -3.485 10.770 1.00 84.12 86 VAL A CA 1
ATOM 652 C C . VAL A 1 86 ? -16.128 -2.540 10.884 1.00 84.12 86 VAL A C 1
ATOM 654 O O . VAL A 1 86 ? -15.969 -1.322 10.862 1.00 84.12 86 VAL A O 1
ATOM 657 N N . GLN A 1 87 ? -17.328 -3.092 11.093 1.00 87.88 87 GLN A N 1
ATOM 658 C CA . GLN A 1 87 ? -18.562 -2.329 11.290 1.00 87.88 87 GLN A CA 1
ATOM 659 C C . GLN A 1 87 ? -18.522 -1.460 12.556 1.00 87.88 87 GLN A C 1
ATOM 661 O O . GLN A 1 87 ? -18.847 -0.275 12.482 1.00 87.88 87 GLN A O 1
ATOM 666 N N . ALA A 1 88 ? -18.059 -1.998 13.690 1.00 90.31 88 ALA A N 1
ATOM 667 C CA . ALA A 1 88 ? -17.937 -1.228 14.927 1.00 90.31 88 ALA A CA 1
ATOM 668 C C . ALA A 1 88 ? -16.902 -0.100 14.790 1.00 90.31 88 ALA A C 1
ATOM 670 O O . ALA A 1 88 ? -17.144 1.026 15.226 1.00 90.31 88 ALA A O 1
ATOM 671 N N . MET A 1 89 ? -15.777 -0.362 14.112 1.00 89.56 89 MET A N 1
ATOM 672 C CA . MET A 1 89 ? -14.779 0.674 13.836 1.00 89.56 89 MET A CA 1
ATOM 673 C C . MET A 1 89 ? -15.342 1.783 12.939 1.00 89.56 89 MET A C 1
ATOM 675 O O . MET A 1 89 ? -15.158 2.967 13.217 1.00 89.56 89 MET A O 1
ATOM 679 N N . LYS A 1 90 ? -16.108 1.414 11.911 1.00 89.00 90 LYS A N 1
ATOM 680 C CA . LYS A 1 90 ? -16.803 2.351 11.022 1.00 89.00 90 LYS A CA 1
ATOM 681 C C . LYS A 1 90 ? -17.822 3.217 11.775 1.00 89.00 90 LYS A C 1
ATOM 683 O O . LYS A 1 90 ? -17.865 4.432 11.583 1.00 89.00 90 LYS A O 1
ATOM 688 N N . GLN A 1 91 ? -18.616 2.623 12.664 1.00 92.25 91 GLN A N 1
ATOM 689 C CA . GLN A 1 91 ? -19.564 3.360 13.504 1.00 92.25 91 GLN A CA 1
ATOM 690 C C . GLN A 1 91 ? -18.843 4.310 14.472 1.00 92.25 91 GLN A C 1
ATOM 692 O O . GLN A 1 91 ? -19.269 5.455 14.646 1.00 92.25 91 GLN A O 1
ATOM 697 N N . ALA A 1 92 ? -17.723 3.879 15.059 1.00 92.00 92 ALA A N 1
ATOM 698 C CA . ALA A 1 92 ? -16.890 4.715 15.922 1.00 92.00 92 ALA A CA 1
ATOM 699 C C . ALA A 1 92 ? -16.249 5.896 15.170 1.00 92.00 92 ALA A C 1
ATOM 701 O O . ALA A 1 92 ? -16.130 6.985 15.737 1.00 92.00 92 ALA A O 1
ATOM 702 N N . TRP A 1 93 ? -15.883 5.707 13.897 1.00 91.62 93 TRP A N 1
ATOM 703 C CA . TRP A 1 93 ? -15.421 6.784 13.018 1.00 91.62 93 TRP A CA 1
ATOM 704 C C . TRP A 1 93 ? -16.515 7.835 12.799 1.00 91.62 93 TRP A C 1
ATOM 706 O O . TRP A 1 93 ? -16.316 9.005 13.117 1.00 91.62 93 TRP A O 1
ATOM 716 N N . ARG A 1 94 ? -17.702 7.409 12.340 1.00 91.12 94 ARG A N 1
ATOM 717 C CA . ARG A 1 94 ? -18.831 8.310 12.034 1.00 91.12 94 ARG A CA 1
ATOM 718 C C . ARG A 1 94 ? -19.351 9.088 13.222 1.00 91.12 94 ARG A C 1
ATOM 720 O O . ARG A 1 94 ? -19.645 10.268 13.112 1.00 91.12 94 ARG A O 1
ATOM 727 N N . SER A 1 95 ? -19.488 8.412 14.354 1.00 94.62 95 SER A N 1
ATOM 728 C CA . SER A 1 95 ? -19.965 9.040 15.586 1.00 94.62 95 SER A CA 1
ATOM 729 C C . SER A 1 95 ? -18.931 9.997 16.199 1.00 94.62 95 SER A C 1
ATOM 731 O O . SER A 1 95 ? -19.215 10.650 17.207 1.00 94.62 95 SER A O 1
ATOM 733 N N . GLY A 1 96 ? -17.704 10.048 15.660 1.00 94.56 96 GLY A N 1
ATOM 734 C CA . GLY A 1 96 ? -16.579 10.745 16.280 1.00 94.56 96 GLY A CA 1
ATOM 735 C C . GLY A 1 96 ? -16.193 10.150 17.639 1.00 94.56 96 GLY A C 1
ATOM 736 O O . GLY A 1 96 ? -15.494 10.791 18.424 1.00 94.56 96 GLY A O 1
ATOM 737 N N . ALA A 1 97 ? -16.655 8.935 17.959 1.00 94.06 97 ALA A N 1
ATOM 738 C CA . ALA A 1 97 ? -16.332 8.261 19.213 1.00 94.06 97 ALA A CA 1
ATOM 739 C C . ALA A 1 97 ? -14.834 7.957 19.320 1.00 94.06 97 ALA A C 1
ATOM 741 O O . ALA A 1 97 ? -14.309 7.883 20.426 1.00 94.06 97 ALA A O 1
ATOM 742 N N . TRP A 1 98 ? -14.131 7.833 18.193 1.00 94.00 98 TRP A N 1
ATOM 743 C CA . TRP A 1 98 ? -12.683 7.631 18.166 1.00 94.00 98 TRP A CA 1
ATOM 744 C C . TRP A 1 98 ? -11.874 8.796 18.759 1.00 94.00 98 TRP A C 1
ATOM 746 O O . TRP A 1 98 ? -10.792 8.558 19.291 1.00 94.00 98 TRP A O 1
ATOM 756 N N . LEU A 1 99 ? -12.403 10.026 18.722 1.00 93.38 99 LEU A N 1
ATOM 757 C CA . LEU A 1 99 ? -11.775 11.194 19.351 1.00 93.38 99 LEU A CA 1
ATOM 758 C C . LEU A 1 99 ? -12.046 11.252 20.857 1.00 93.38 99 LEU A C 1
ATOM 760 O O . LEU A 1 99 ? -11.179 11.654 21.627 1.00 93.38 99 LEU A O 1
ATOM 764 N N . ARG A 1 100 ? -13.252 10.848 21.274 1.00 94.88 100 ARG A N 1
ATOM 765 C CA . ARG A 1 100 ? -13.728 10.976 22.661 1.00 94.88 100 ARG A CA 1
ATOM 766 C C . ARG A 1 100 ? -13.342 9.788 23.543 1.00 94.88 100 ARG A C 1
ATOM 768 O O . ARG A 1 100 ? -13.032 9.974 24.714 1.00 94.88 100 ARG A O 1
ATOM 775 N N . ASN A 1 101 ? -13.337 8.573 22.992 1.00 92.44 101 ASN A N 1
ATOM 776 C CA . ASN A 1 101 ? -13.068 7.348 23.741 1.00 92.44 101 ASN A CA 1
ATOM 777 C C . ASN A 1 101 ? -11.602 6.906 23.584 1.00 92.44 101 ASN A C 1
ATOM 779 O O . ASN A 1 101 ? -11.197 6.517 22.482 1.00 92.44 101 ASN A O 1
ATOM 783 N N . PRO A 1 102 ? -10.810 6.848 24.675 1.00 89.88 102 PRO A N 1
ATOM 784 C CA . PRO A 1 102 ? -9.387 6.506 24.604 1.00 89.88 102 PRO A CA 1
ATOM 785 C C . PRO A 1 102 ? -9.140 5.084 24.082 1.00 89.88 102 PRO A C 1
ATOM 787 O O . PRO A 1 102 ? -8.139 4.835 23.412 1.00 89.88 102 PRO A O 1
ATOM 790 N N . GLN A 1 103 ? -10.068 4.153 24.327 1.00 88.38 103 GLN A N 1
ATOM 791 C CA . GLN A 1 103 ? -9.982 2.787 23.808 1.00 88.38 103 GLN A CA 1
ATOM 792 C C . GLN A 1 103 ? -10.078 2.746 22.275 1.00 88.38 103 GLN A C 1
ATOM 794 O O . GLN A 1 103 ? -9.288 2.058 21.628 1.00 88.38 103 GLN A O 1
ATOM 799 N N . TRP A 1 104 ? -11.014 3.499 21.687 1.00 90.62 104 TRP A N 1
ATOM 800 C CA . TRP A 1 104 ? -11.143 3.594 20.233 1.00 90.62 104 TRP A CA 1
ATOM 801 C C . TRP A 1 104 ? -9.957 4.330 19.625 1.00 90.62 104 TRP A C 1
ATOM 803 O O . TRP A 1 104 ? -9.418 3.855 18.631 1.00 90.62 104 TRP A O 1
ATOM 813 N N . ARG A 1 105 ? -9.480 5.407 20.260 1.00 90.69 105 ARG A N 1
ATOM 814 C CA . ARG A 1 105 ? -8.284 6.128 19.810 1.00 90.69 105 ARG A CA 1
ATOM 815 C C . ARG A 1 105 ? -7.071 5.204 19.674 1.00 90.69 105 ARG A C 1
ATOM 817 O O . ARG A 1 105 ? -6.426 5.214 18.633 1.00 90.69 105 ARG A O 1
ATOM 824 N N . ARG A 1 106 ? -6.808 4.348 20.671 1.00 88.38 106 ARG A N 1
ATOM 825 C CA . ARG A 1 106 ? -5.719 3.352 20.610 1.00 88.38 106 ARG A CA 1
ATOM 826 C C . ARG A 1 106 ? -5.902 2.361 19.464 1.00 88.38 106 ARG A C 1
ATOM 828 O O . ARG A 1 106 ? -4.962 2.141 18.715 1.00 88.38 106 ARG A O 1
ATOM 835 N N . ARG A 1 107 ? -7.112 1.816 19.283 1.00 89.31 107 ARG A N 1
ATOM 836 C CA . ARG A 1 107 ? -7.416 0.896 18.168 1.00 89.31 107 ARG A CA 1
ATOM 837 C C . ARG A 1 107 ? -7.187 1.558 16.807 1.00 89.31 107 ARG A C 1
ATOM 839 O O . ARG A 1 107 ? -6.588 0.943 15.932 1.00 89.31 107 ARG A O 1
ATOM 846 N N . PHE A 1 108 ? -7.618 2.808 16.647 1.00 90.19 108 PHE A N 1
ATOM 847 C CA . PHE A 1 108 ? -7.385 3.577 15.426 1.00 90.19 108 PHE A CA 1
ATOM 848 C C . PHE A 1 108 ? -5.897 3.833 15.183 1.00 90.19 108 PHE A C 1
ATOM 850 O O . PHE A 1 108 ? -5.446 3.648 14.059 1.00 90.19 108 PHE A O 1
ATOM 857 N N . ILE A 1 109 ? -5.128 4.180 16.220 1.00 89.88 109 ILE A N 1
ATOM 858 C CA . ILE A 1 109 ? -3.669 4.339 16.119 1.00 89.88 109 ILE A CA 1
ATOM 859 C C . ILE A 1 109 ? -3.004 3.016 15.717 1.00 89.88 109 ILE A C 1
ATOM 861 O O . ILE A 1 109 ? -2.162 3.021 14.824 1.00 89.88 109 ILE A O 1
ATOM 865 N N . THR A 1 110 ? -3.419 1.877 16.287 1.00 89.31 110 THR A N 1
ATOM 866 C CA . THR A 1 110 ? -2.892 0.559 15.894 1.00 89.31 110 THR A CA 1
ATOM 867 C C . THR A 1 110 ? -3.151 0.258 14.424 1.00 89.31 110 THR A C 1
ATOM 869 O O . THR A 1 110 ? -2.238 -0.152 13.713 1.00 89.31 110 THR A O 1
ATOM 872 N N . VAL A 1 111 ? -4.389 0.456 13.958 1.00 88.81 111 VAL A N 1
ATOM 873 C CA . VAL A 1 111 ? -4.761 0.190 12.562 1.00 88.81 111 VAL A CA 1
ATOM 874 C C . VAL A 1 111 ? -4.030 1.144 11.623 1.00 88.81 111 VAL A C 1
ATOM 876 O O . VAL A 1 111 ? -3.480 0.696 10.622 1.00 88.81 111 VAL A O 1
ATOM 879 N N . ALA A 1 112 ? -3.968 2.433 11.959 1.00 88.88 112 ALA A N 1
ATOM 880 C CA . ALA A 1 112 ? -3.225 3.422 11.186 1.00 88.88 112 ALA A CA 1
ATOM 881 C C . ALA A 1 112 ? -1.731 3.071 11.111 1.00 88.88 112 ALA A C 1
ATOM 883 O O . ALA A 1 112 ? -1.155 3.114 10.028 1.00 88.88 112 ALA A O 1
ATOM 884 N N . GLY A 1 113 ? -1.125 2.651 12.226 1.00 88.19 113 GLY A N 1
ATOM 885 C CA . GLY A 1 113 ? 0.256 2.173 12.276 1.00 88.19 113 GLY A CA 1
ATOM 886 C C . GLY A 1 113 ? 0.481 0.941 11.399 1.00 88.19 113 GLY A C 1
ATOM 887 O O . GLY A 1 113 ? 1.416 0.918 10.604 1.00 88.19 113 GLY A O 1
ATOM 888 N N . GLY A 1 114 ? -0.421 -0.043 11.461 1.00 88.12 114 GLY A N 1
ATOM 889 C CA . GLY A 1 114 ? -0.371 -1.233 10.607 1.00 88.12 114 GLY A CA 1
ATOM 890 C C . GLY A 1 114 ? -0.481 -0.902 9.116 1.00 88.12 114 GLY A C 1
ATOM 891 O O . GLY A 1 114 ? 0.308 -1.399 8.316 1.00 88.12 114 GLY A O 1
ATOM 892 N N . VAL A 1 115 ? -1.404 -0.010 8.739 1.00 87.69 115 VAL A N 1
ATOM 893 C CA . VAL A 1 115 ? -1.524 0.485 7.359 1.00 87.69 115 VAL A CA 1
ATOM 894 C C . VAL A 1 115 ? -0.230 1.180 6.938 1.00 87.69 115 VAL A C 1
ATOM 896 O O . VAL A 1 115 ? 0.346 0.820 5.915 1.00 87.69 115 VAL A O 1
ATOM 899 N N . LEU A 1 116 ? 0.281 2.111 7.746 1.00 87.81 116 LEU A N 1
ATOM 900 C CA . LEU A 1 116 ? 1.517 2.837 7.453 1.00 87.81 116 LEU A CA 1
ATOM 901 C C . LEU A 1 116 ? 2.719 1.896 7.289 1.00 87.81 116 LEU A C 1
ATOM 903 O O . LEU A 1 116 ? 3.534 2.087 6.390 1.00 87.81 116 LEU A O 1
ATOM 907 N N . MET A 1 117 ? 2.802 0.852 8.115 1.00 88.81 117 MET A N 1
ATOM 908 C CA . MET A 1 117 ? 3.837 -0.175 8.026 1.00 88.81 117 MET A CA 1
ATOM 909 C C . MET A 1 117 ? 3.755 -0.941 6.701 1.00 88.81 117 MET A C 1
ATOM 911 O O . MET A 1 117 ? 4.777 -1.108 6.037 1.00 88.81 117 MET A O 1
ATOM 915 N N . ILE A 1 118 ? 2.554 -1.363 6.285 1.00 86.75 118 ILE A N 1
ATOM 916 C CA . ILE A 1 118 ? 2.338 -2.030 4.991 1.00 86.75 118 ILE A CA 1
ATOM 917 C C . ILE A 1 118 ? 2.778 -1.111 3.848 1.00 86.75 118 ILE A C 1
ATOM 919 O O . ILE A 1 118 ? 3.533 -1.548 2.982 1.00 86.75 118 ILE A O 1
ATOM 923 N N . PHE A 1 119 ? 2.379 0.164 3.874 1.00 87.12 119 PHE A N 1
ATOM 924 C CA . PHE A 1 119 ? 2.808 1.152 2.879 1.00 87.12 119 PHE A CA 1
ATOM 925 C C . PHE A 1 119 ? 4.330 1.332 2.860 1.00 87.12 119 PHE A C 1
ATOM 927 O O . PHE A 1 119 ? 4.917 1.375 1.781 1.00 87.12 119 PHE A O 1
ATOM 934 N N . GLY A 1 120 ? 4.981 1.399 4.023 1.00 86.75 120 GLY A N 1
ATOM 935 C CA . GLY A 1 120 ? 6.434 1.527 4.126 1.00 86.75 120 GLY A CA 1
ATOM 936 C C . GLY A 1 120 ? 7.169 0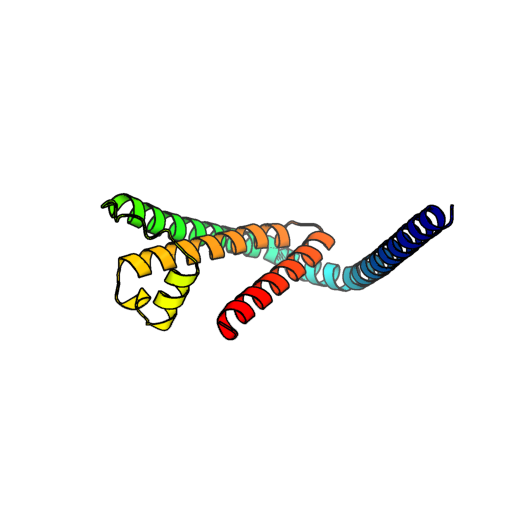.317 3.544 1.00 86.75 120 GLY A C 1
ATOM 937 O O . GLY A 1 120 ? 8.029 0.479 2.682 1.00 86.75 120 GLY A O 1
ATOM 938 N N . ILE A 1 121 ? 6.779 -0.899 3.943 1.00 86.19 121 ILE A N 1
ATOM 939 C CA . ILE A 1 121 ? 7.357 -2.152 3.428 1.00 86.19 121 ILE A CA 1
ATOM 940 C C . ILE A 1 121 ? 7.168 -2.244 1.913 1.00 86.19 121 ILE A C 1
ATOM 942 O O . ILE A 1 121 ? 8.109 -2.538 1.177 1.00 86.19 121 ILE A O 1
ATOM 946 N N . PHE A 1 122 ? 5.957 -1.965 1.438 1.00 85.56 122 PHE A N 1
ATOM 947 C CA . PHE A 1 122 ? 5.631 -2.046 0.023 1.00 85.56 122 PHE A CA 1
ATOM 948 C C . PHE A 1 122 ? 6.386 -1.001 -0.808 1.00 85.56 122 PHE A C 1
ATOM 950 O O . PHE A 1 122 ? 6.885 -1.302 -1.891 1.00 85.56 122 PHE A O 1
ATOM 957 N N . SER A 1 123 ? 6.555 0.207 -0.270 1.00 84.94 123 SER A N 1
ATOM 958 C CA . SER A 1 123 ? 7.349 1.257 -0.912 1.00 84.94 123 SER A CA 1
ATOM 959 C C . SER A 1 123 ? 8.825 0.864 -1.030 1.00 84.94 123 SER A C 1
ATOM 961 O O . SER A 1 123 ? 9.449 1.162 -2.044 1.00 84.94 123 SER A O 1
ATOM 963 N N . SER A 1 124 ? 9.384 0.126 -0.065 1.00 84.62 124 SER A N 1
ATOM 964 C CA . SER A 1 124 ? 10.752 -0.404 -0.173 1.00 84.62 124 SER A CA 1
ATOM 965 C C . SER A 1 124 ? 10.910 -1.365 -1.357 1.00 84.62 124 SER A C 1
ATOM 967 O O . SER A 1 124 ? 11.897 -1.280 -2.091 1.00 84.62 124 SER A O 1
ATOM 969 N N . PHE A 1 125 ? 9.916 -2.228 -1.609 1.00 82.06 125 PHE A N 1
ATOM 970 C CA . PHE A 1 125 ? 9.903 -3.080 -2.806 1.00 82.06 125 PHE A CA 1
ATOM 971 C C . PHE A 1 125 ? 9.822 -2.265 -4.096 1.00 82.06 125 PHE A C 1
ATOM 973 O O . PHE A 1 125 ? 10.415 -2.653 -5.097 1.00 82.06 125 PHE A O 1
ATOM 980 N N . PHE A 1 126 ? 9.142 -1.119 -4.077 1.00 83.88 126 PHE A N 1
ATOM 981 C CA . PHE A 1 126 ? 9.094 -0.212 -5.221 1.00 83.88 126 PHE A CA 1
ATOM 982 C C . PHE A 1 126 ? 10.444 0.480 -5.480 1.00 83.88 126 PHE A C 1
ATOM 984 O O . PHE A 1 126 ? 10.801 0.727 -6.629 1.00 83.88 126 PHE A O 1
ATOM 991 N N . VAL A 1 127 ? 11.227 0.772 -4.436 1.00 86.19 127 VAL A N 1
ATOM 992 C CA . VAL A 1 127 ? 12.553 1.399 -4.588 1.00 86.19 127 VAL A CA 1
ATOM 993 C C . VAL A 1 127 ? 13.585 0.411 -5.141 1.00 86.19 127 VAL A C 1
ATOM 995 O O . VAL A 1 127 ? 14.369 0.785 -6.011 1.00 86.19 127 VAL A O 1
ATOM 998 N N . ILE A 1 128 ? 13.584 -0.837 -4.657 1.00 87.88 128 ILE A N 1
ATOM 999 C CA . ILE A 1 128 ? 14.619 -1.841 -4.981 1.00 87.88 128 ILE A CA 1
ATOM 1000 C C . ILE A 1 128 ? 14.208 -2.750 -6.153 1.00 87.88 128 ILE A C 1
ATOM 1002 O O . ILE A 1 128 ? 15.058 -3.301 -6.849 1.00 87.88 128 ILE A O 1
ATOM 1006 N N . GLY A 1 129 ? 12.907 -2.947 -6.362 1.00 84.94 129 GLY A N 1
ATOM 1007 C CA . GLY A 1 129 ? 12.383 -3.955 -7.276 1.00 84.94 129 GLY A CA 1
ATOM 1008 C C . GLY A 1 129 ? 12.659 -3.665 -8.755 1.00 84.94 129 GLY A C 1
ATOM 1009 O O . GLY A 1 129 ? 12.837 -2.513 -9.148 1.00 84.94 129 GLY A O 1
ATOM 1010 N N . PRO A 1 130 ? 12.656 -4.699 -9.611 1.00 86.06 130 PRO A N 1
ATOM 1011 C CA . PRO A 1 130 ? 12.754 -4.523 -11.056 1.00 86.06 130 PRO A CA 1
ATOM 1012 C C . PRO A 1 130 ? 11.543 -3.741 -11.617 1.00 86.06 130 PRO A C 1
ATOM 1014 O O . PRO A 1 130 ? 10.482 -3.718 -10.985 1.00 86.06 130 PRO A O 1
ATOM 1017 N N . PRO A 1 131 ? 11.649 -3.127 -12.813 1.00 82.00 131 PRO A N 1
ATOM 1018 C CA . PRO A 1 131 ? 10.620 -2.240 -13.378 1.00 82.00 131 PRO A CA 1
ATOM 1019 C C . PRO A 1 131 ? 9.196 -2.815 -13.379 1.00 82.00 131 PRO A C 1
ATOM 1021 O O . PRO A 1 131 ? 8.239 -2.133 -13.012 1.00 82.00 131 PRO A O 1
ATOM 1024 N N . TRP A 1 132 ? 9.048 -4.100 -13.705 1.00 77.44 132 TRP A N 1
ATOM 102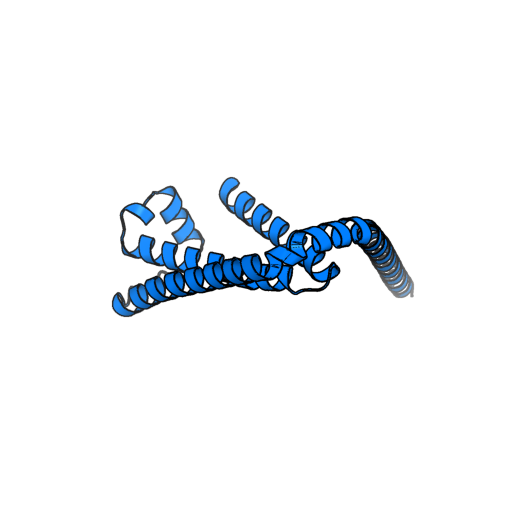5 C CA . TRP A 1 132 ? 7.749 -4.773 -13.720 1.00 77.44 132 TRP A CA 1
ATOM 1026 C C . TRP A 1 132 ? 7.124 -4.906 -12.319 1.00 77.44 132 TRP A C 1
ATOM 1028 O O . TRP A 1 132 ? 5.905 -4.795 -12.187 1.00 77.44 132 TRP A O 1
ATOM 1038 N N . VAL A 1 133 ? 7.934 -5.076 -11.262 1.00 85.81 133 VAL A N 1
ATOM 1039 C CA . VAL A 1 133 ? 7.457 -5.083 -9.865 1.00 85.81 133 VAL A CA 1
ATOM 1040 C C . VAL A 1 133 ? 6.974 -3.696 -9.471 1.00 85.81 133 VAL A C 1
ATOM 1042 O O . VAL A 1 133 ? 5.950 -3.588 -8.803 1.00 85.81 133 VAL A O 1
ATOM 1045 N N . LYS A 1 134 ? 7.655 -2.633 -9.917 1.00 84.38 134 LYS A N 1
ATOM 1046 C CA . LYS A 1 134 ? 7.209 -1.253 -9.684 1.00 84.38 134 LYS A CA 1
ATOM 1047 C C . LYS A 1 134 ? 5.835 -1.021 -10.317 1.00 84.38 134 LYS A C 1
ATOM 1049 O O . LYS A 1 134 ? 4.933 -0.538 -9.644 1.00 84.38 134 LYS A O 1
ATOM 1054 N N . LEU A 1 135 ? 5.636 -1.438 -11.568 1.00 83.44 135 LEU A N 1
ATOM 1055 C CA . LEU A 1 135 ? 4.353 -1.284 -12.263 1.00 83.44 135 LEU A CA 1
ATOM 1056 C C . LEU A 1 135 ? 3.219 -2.079 -11.611 1.00 83.44 135 LEU A C 1
ATOM 1058 O O . LEU A 1 135 ? 2.175 -1.509 -11.293 1.00 83.44 135 LEU A O 1
ATOM 1062 N N . LEU A 1 136 ? 3.427 -3.379 -11.378 1.00 85.31 136 LEU A N 1
ATOM 1063 C CA . LEU A 1 136 ? 2.425 -4.220 -10.720 1.00 85.31 136 LEU A CA 1
ATOM 1064 C C . LEU A 1 136 ? 2.140 -3.730 -9.304 1.00 85.31 136 LEU A C 1
ATOM 1066 O O . LEU A 1 136 ? 0.984 -3.659 -8.893 1.00 85.31 136 LEU A O 1
ATOM 1070 N N . GLY A 1 137 ? 3.192 -3.360 -8.577 1.00 84.25 137 GLY A N 1
ATOM 1071 C CA . GLY A 1 137 ? 3.083 -2.885 -7.214 1.00 84.25 137 GLY A CA 1
ATOM 1072 C C . GLY A 1 137 ? 2.322 -1.565 -7.136 1.00 84.25 137 GLY A C 1
ATOM 1073 O O . GLY A 1 137 ? 1.330 -1.463 -6.419 1.00 84.25 137 GLY A O 1
ATOM 1074 N N . GLY A 1 138 ? 2.734 -0.571 -7.923 1.00 83.00 138 GLY A N 1
ATOM 1075 C CA . GLY A 1 138 ? 2.068 0.728 -8.006 1.00 83.00 138 GLY A CA 1
ATOM 1076 C C . GLY A 1 138 ? 0.604 0.602 -8.428 1.00 83.00 138 GLY A C 1
ATOM 1077 O O . GLY A 1 138 ? -0.268 1.191 -7.790 1.00 83.00 138 GLY A O 1
ATOM 1078 N N . GLY A 1 139 ? 0.314 -0.229 -9.434 1.00 83.50 139 GLY A N 1
ATOM 1079 C CA . GLY A 1 139 ? -1.053 -0.512 -9.873 1.00 83.50 139 GLY A CA 1
ATOM 1080 C C . GLY A 1 139 ? -1.907 -1.165 -8.783 1.00 83.50 139 GLY A C 1
ATOM 1081 O O . GLY A 1 139 ? -3.013 -0.700 -8.505 1.00 83.50 139 GLY A O 1
ATOM 1082 N N . ALA A 1 140 ? -1.385 -2.195 -8.110 1.00 85.38 140 ALA A N 1
ATOM 1083 C CA . ALA A 1 140 ? -2.073 -2.853 -7.000 1.00 85.38 140 ALA A CA 1
ATOM 1084 C C . ALA A 1 140 ? -2.333 -1.888 -5.833 1.00 85.38 140 ALA A C 1
ATOM 1086 O O . ALA A 1 140 ? -3.416 -1.897 -5.249 1.00 85.38 140 ALA A O 1
ATOM 1087 N N . MET A 1 141 ? -1.371 -1.019 -5.517 1.00 83.50 141 MET A N 1
ATOM 1088 C CA . MET A 1 141 ? -1.503 -0.052 -4.430 1.00 83.50 141 MET A CA 1
ATOM 1089 C C . MET A 1 141 ? -2.554 1.017 -4.744 1.00 83.50 141 MET A C 1
ATOM 1091 O O . MET A 1 141 ? -3.392 1.310 -3.892 1.00 83.50 141 MET A O 1
ATOM 1095 N N . LEU A 1 142 ? -2.573 1.543 -5.975 1.00 86.00 142 LEU A N 1
ATOM 1096 C CA . LEU A 1 142 ? -3.620 2.458 -6.442 1.00 86.00 142 LEU A CA 1
ATOM 1097 C C . LEU A 1 142 ? -5.003 1.804 -6.415 1.00 86.00 142 LEU A C 1
ATOM 1099 O O . LEU A 1 142 ? -5.965 2.432 -5.977 1.00 86.00 142 LEU A O 1
ATOM 1103 N N . TYR A 1 143 ? -5.101 0.539 -6.827 1.00 86.88 143 TYR A N 1
ATOM 1104 C CA . TYR A 1 143 ? -6.348 -0.215 -6.766 1.00 86.88 143 TYR A CA 1
ATOM 1105 C C . TYR A 1 143 ? -6.852 -0.362 -5.325 1.00 86.88 143 TYR A C 1
ATOM 1107 O O . TYR A 1 143 ? -8.003 -0.040 -5.040 1.00 86.88 143 TYR A O 1
ATOM 1115 N N . ILE A 1 144 ? -5.985 -0.768 -4.392 1.00 86.44 144 ILE A N 1
ATOM 1116 C CA . ILE A 1 144 ? -6.343 -0.905 -2.973 1.00 86.44 144 ILE A CA 1
ATOM 1117 C C . ILE A 1 144 ? -6.758 0.445 -2.376 1.00 86.44 144 ILE A C 1
ATOM 1119 O O . ILE A 1 144 ? -7.745 0.501 -1.644 1.00 86.44 144 ILE A O 1
ATOM 1123 N N . LEU A 1 145 ? -6.055 1.534 -2.704 1.00 84.25 145 LEU A N 1
ATOM 1124 C CA . LEU A 1 145 ? -6.418 2.896 -2.299 1.00 84.25 145 LEU A CA 1
ATOM 1125 C C . LEU A 1 145 ? -7.798 3.294 -2.823 1.00 84.25 145 LEU A C 1
ATOM 1127 O O . LEU A 1 145 ? -8.626 3.768 -2.048 1.00 84.25 145 LEU A O 1
ATOM 1131 N N . ALA A 1 146 ? -8.067 3.060 -4.107 1.00 87.62 146 ALA A N 1
ATOM 1132 C CA . ALA A 1 146 ? -9.368 3.328 -4.706 1.00 87.62 146 ALA A CA 1
ATOM 1133 C C . ALA A 1 146 ? -10.473 2.508 -4.026 1.00 87.62 146 ALA A C 1
ATOM 1135 O O . ALA A 1 146 ? -11.514 3.061 -3.677 1.00 87.62 146 ALA A O 1
ATOM 1136 N N . CYS A 1 147 ? -10.229 1.223 -3.753 1.00 86.25 147 CYS A N 1
ATOM 1137 C CA . CYS A 1 147 ? -11.155 0.368 -3.015 1.00 86.25 147 CYS A CA 1
ATOM 1138 C C . CYS A 1 147 ? -11.384 0.852 -1.578 1.00 86.25 147 CYS A C 1
ATOM 1140 O O . CYS A 1 147 ? -12.523 0.848 -1.122 1.00 86.25 147 CYS A O 1
ATOM 1142 N N . LEU A 1 148 ? -10.340 1.292 -0.869 1.00 82.81 148 LEU A N 1
ATOM 1143 C CA . LEU A 1 148 ? -10.445 1.857 0.479 1.00 82.81 148 LEU A CA 1
ATOM 1144 C C . LEU A 1 148 ? -11.279 3.138 0.475 1.00 82.81 148 LEU A C 1
ATOM 1146 O O . LEU A 1 148 ? -12.232 3.244 1.240 1.00 82.81 148 LEU A O 1
ATOM 1150 N N . ILE A 1 149 ? -10.961 4.083 -0.411 1.00 85.25 149 ILE A N 1
ATOM 1151 C CA . ILE A 1 149 ? -11.699 5.344 -0.550 1.00 85.25 149 ILE A CA 1
ATOM 1152 C C . ILE A 1 149 ? -13.157 5.059 -0.906 1.00 85.25 149 ILE A C 1
ATOM 1154 O O . ILE A 1 149 ? -14.060 5.601 -0.271 1.00 85.25 149 ILE A O 1
ATOM 1158 N N . TRP A 1 150 ? -13.402 4.165 -1.865 1.00 87.94 150 TRP A N 1
ATOM 1159 C CA . TRP A 1 150 ? -14.751 3.778 -2.265 1.00 87.94 150 TRP A CA 1
ATOM 1160 C C . TRP A 1 150 ? -15.522 3.126 -1.113 1.00 87.94 150 TRP A C 1
ATOM 1162 O O . TRP A 1 150 ? -16.649 3.529 -0.829 1.00 87.94 150 TRP A O 1
ATOM 1172 N N . ALA A 1 151 ? -14.896 2.197 -0.384 1.00 78.94 151 ALA A N 1
ATOM 1173 C CA . ALA A 1 151 ? -15.487 1.545 0.781 1.00 78.94 151 ALA A CA 1
ATOM 1174 C C . ALA A 1 151 ? -15.786 2.527 1.921 1.00 78.94 151 ALA A C 1
ATOM 1176 O O . ALA A 1 151 ? -16.716 2.285 2.685 1.00 78.94 151 ALA A O 1
ATOM 1177 N N . PHE A 1 152 ? -15.026 3.619 2.044 1.00 76.88 152 PHE A N 1
ATOM 1178 C CA . PHE A 1 152 ? -15.288 4.701 2.996 1.00 76.88 152 PHE A CA 1
ATOM 1179 C C . PHE A 1 152 ? -16.329 5.713 2.502 1.00 76.88 152 PHE A C 1
ATOM 1181 O O . PHE A 1 152 ? -17.005 6.318 3.332 1.00 76.88 152 PHE A O 1
ATOM 1188 N N . TRP A 1 153 ? -16.484 5.888 1.188 1.00 84.00 153 TRP A N 1
ATOM 1189 C CA . TRP A 1 153 ? -17.416 6.852 0.602 1.00 84.00 153 TRP A CA 1
ATOM 1190 C C . TRP A 1 153 ? -18.832 6.298 0.410 1.00 84.00 153 TRP A C 1
ATOM 1192 O O . TRP A 1 153 ? -19.796 6.960 0.773 1.00 84.00 153 TRP A O 1
ATOM 1202 N N . HIS A 1 154 ? -18.966 5.081 -0.125 1.00 76.06 154 HIS A N 1
ATOM 1203 C CA . HIS A 1 154 ? -20.260 4.384 -0.284 1.00 76.06 154 HIS A CA 1
ATOM 1204 C C . HIS A 1 154 ? -20.752 3.725 0.999 1.00 76.06 154 HIS A C 1
ATOM 1206 O O . HIS A 1 154 ? -21.809 3.098 1.058 1.00 76.06 154 HIS A O 1
ATOM 1212 N N . ALA A 1 155 ? -19.921 3.818 2.019 1.00 58.38 155 ALA A N 1
ATOM 1213 C CA . ALA A 1 155 ? -20.190 3.333 3.334 1.00 58.38 155 ALA A CA 1
ATOM 1214 C C . ALA A 1 155 ? -21.419 4.022 3.896 1.00 58.38 155 ALA A C 1
ATOM 1216 O O . ALA A 1 155 ? -22.111 3.293 4.654 1.00 58.38 155 ALA A O 1
#

Secondary structure (DSSP, 8-state):
-HHHHHHHHHHHHHHHHHHHHHHHHHHHHHHHHHHHHHHHHHHGGGHHHHHHHHHHHHHHHHHHHHHHHHHHHHT-----S----HHHHHHHHHTTHHHH-HHHHHHHHHHHHHHHHHHHHHHHHHHHS-HHHHHHHHHHHHHHHHHHHHHHH--

Radius of gyration: 22.86 Å; chains: 1; bounding box: 43×48×59 Å

Foldseek 3Di:
DVVVVVVVVVVVVVVVVVVVVVVVVVVVLVVCPVVVVVVCVVCVVVLVVLLVVLVVQLVQLVVLLVQLVVVPVVPDDPDPDPPPDPVVLLVCVVVVVCVVPVNNVSVVSNVSSPVSNVSSVLSNCLSPPDSVSVVVSVVVVVVVVVVVVCVSPVD

Sequence (155 aa):
MTRWILAIKSGFIKGVQALTLLAVFLTLVSMLDGPIRELEGYLKPYQLRLLGGTLAMAGLGFALMMEGVLGLFIARRPSKSEGFTVQAMKQAWRSGAWLRNPQWRRRFITVAGGVLMIFGIFSSFFVIGPPWVKLLGGGAMLYILACLIWAFWHA

pLDDT: mean 85.3, std 7.21, range [55.31, 94.88]